Protein AF-A0A4Y3WDU4-F1 (afdb_monomer_lite)

Foldseek 3Di:
DDDDDDDDDDDDDDDDDDDPDDPDPPAAEDEAEDDDDCADPPPRDNQKDFPDKDWDWDWDDDPPGIYIYTYIYTDIDHPPDPPD

Organism: Nitrobacter winogradskyi (NCBI:txid913)

InterPro domains:
  IPR024474 Transposase IS66, zinc-finger binding domain of [PF13005] (37-77)

Structure (mmCIF, N/CA/C/O backbone):
data_AF-A0A4Y3WDU4-F1
#
_entry.id   AF-A0A4Y3WDU4-F1
#
loop_
_atom_site.group_PDB
_atom_site.id
_atom_site.type_symbol
_atom_site.label_atom_id
_atom_site.label_alt_id
_atom_site.label_comp_id
_atom_site.label_asym_id
_atom_site.label_entity_id
_atom_site.label_seq_id
_atom_site.pdbx_PDB_ins_code
_atom_site.Cartn_x
_atom_site.Cartn_y
_atom_site.Cartn_z
_atom_site.occupancy
_atom_site.B_iso_or_equiv
_atom_site.auth_seq_id
_atom_site.auth_comp_id
_atom_site.auth_asym_id
_atom_site.auth_atom_id
_atom_site.pdbx_PDB_model_num
ATOM 1 N N . MET A 1 1 ? 28.448 -42.197 37.702 1.00 54.97 1 MET A N 1
ATOM 2 C CA . MET A 1 1 ? 28.005 -41.012 36.929 1.00 54.97 1 MET A CA 1
ATOM 3 C C . MET A 1 1 ? 26.564 -40.691 37.322 1.00 54.97 1 MET A C 1
ATOM 5 O O . MET A 1 1 ? 25.740 -41.592 37.268 1.00 54.97 1 MET A O 1
ATOM 9 N N . ARG A 1 2 ? 26.261 -39.476 37.808 1.00 63.88 2 ARG A N 1
ATOM 10 C CA . ARG A 1 2 ? 24.897 -39.063 38.209 1.00 63.88 2 ARG A CA 1
ATOM 11 C C . ARG A 1 2 ? 24.208 -38.397 37.014 1.00 63.88 2 ARG A C 1
ATOM 13 O O . ARG A 1 2 ? 24.740 -37.432 36.480 1.00 63.88 2 ARG A O 1
ATOM 20 N N . VAL A 1 3 ? 23.049 -38.912 36.607 1.00 65.44 3 VAL A N 1
ATOM 21 C CA . VAL A 1 3 ? 22.226 -38.327 35.536 1.00 65.44 3 VAL A CA 1
ATOM 22 C C . VAL A 1 3 ? 21.438 -37.149 36.112 1.00 65.44 3 VAL A C 1
ATOM 24 O O . VAL A 1 3 ? 20.786 -37.286 37.149 1.00 65.44 3 VAL A O 1
ATOM 27 N N . ALA A 1 4 ? 21.533 -35.979 35.479 1.00 75.81 4 ALA A N 1
ATOM 28 C CA . ALA A 1 4 ? 20.795 -34.789 35.892 1.00 75.81 4 ALA A CA 1
ATOM 29 C C . ALA A 1 4 ? 19.287 -34.981 35.653 1.00 75.81 4 ALA A C 1
ATOM 31 O O . ALA A 1 4 ? 18.878 -35.487 34.609 1.00 75.81 4 ALA A O 1
ATOM 32 N N . LYS A 1 5 ? 18.453 -34.572 36.617 1.00 76.88 5 LYS A N 1
ATOM 33 C CA . LYS A 1 5 ? 16.992 -34.591 36.464 1.00 76.88 5 LYS A CA 1
ATOM 34 C C . LYS A 1 5 ? 16.571 -33.510 35.471 1.00 76.88 5 LYS A C 1
ATOM 36 O O . LYS A 1 5 ? 16.791 -32.328 35.714 1.00 76.88 5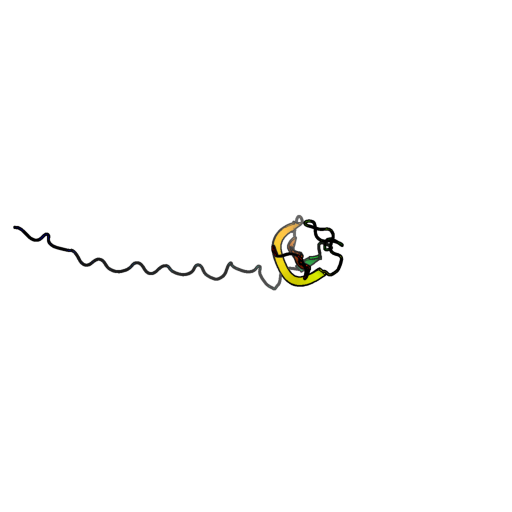 LYS A O 1
ATOM 41 N N . THR A 1 6 ? 15.951 -33.921 34.373 1.00 80.50 6 THR A N 1
ATOM 42 C CA . THR A 1 6 ? 15.332 -33.021 33.398 1.00 80.50 6 THR A CA 1
ATOM 43 C C . THR A 1 6 ? 13.917 -32.667 33.8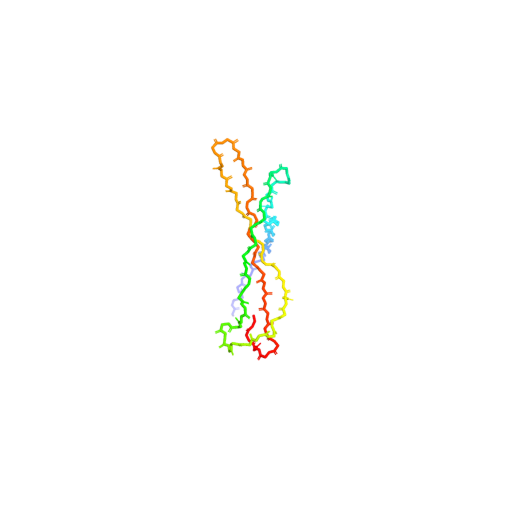37 1.00 80.50 6 THR A C 1
ATOM 45 O O . THR A 1 6 ? 13.111 -33.557 34.107 1.00 80.50 6 THR A O 1
ATOM 48 N N . THR A 1 7 ? 13.604 -31.375 33.875 1.00 80.88 7 THR A N 1
ATOM 49 C CA . THR A 1 7 ? 12.248 -30.881 34.133 1.00 80.88 7 THR A CA 1
ATOM 50 C C . THR A 1 7 ? 11.552 -30.633 32.801 1.00 80.88 7 THR A C 1
ATOM 52 O O . THR A 1 7 ? 12.023 -29.840 31.988 1.00 80.88 7 THR A O 1
ATOM 55 N N . THR A 1 8 ? 10.429 -31.305 32.563 1.00 81.62 8 THR A N 1
ATOM 56 C CA . THR A 1 8 ? 9.555 -31.047 31.413 1.00 81.62 8 THR A CA 1
ATOM 57 C C . THR A 1 8 ? 8.865 -29.697 31.579 1.00 81.62 8 THR A C 1
ATOM 59 O O . THR A 1 8 ? 8.037 -29.527 32.472 1.00 81.62 8 THR A O 1
ATOM 62 N N . VAL A 1 9 ? 9.206 -28.738 30.718 1.00 84.69 9 VAL A N 1
ATOM 63 C CA . VAL A 1 9 ? 8.576 -27.411 30.665 1.00 84.69 9 VAL A CA 1
ATOM 64 C C . VAL A 1 9 ? 7.560 -27.390 29.525 1.00 84.69 9 VAL A C 1
ATOM 66 O O . VAL A 1 9 ? 7.824 -27.921 28.447 1.00 84.69 9 VAL A O 1
ATOM 69 N N . GLN A 1 10 ? 6.392 -26.789 29.755 1.00 85.44 10 GLN A N 1
ATOM 70 C CA . GLN A 1 10 ? 5.379 -26.650 28.710 1.00 85.44 10 GLN A CA 1
ATOM 71 C C . GLN A 1 10 ? 5.816 -25.666 27.618 1.00 85.44 10 GLN A C 1
ATOM 73 O O . GLN A 1 10 ? 6.429 -24.634 27.894 1.00 85.44 10 GLN A O 1
ATOM 78 N N . GLY A 1 11 ? 5.478 -25.987 26.366 1.00 84.25 11 GLY A N 1
ATOM 79 C CA . GLY A 1 11 ? 5.774 -25.141 25.213 1.00 84.25 11 GLY A CA 1
ATOM 80 C C . GLY A 1 11 ? 4.975 -23.838 25.240 1.00 84.25 11 GLY A C 1
ATOM 81 O O . GLY A 1 11 ? 3.756 -23.842 25.402 1.00 84.25 11 GLY A O 1
ATOM 82 N N . PHE A 1 12 ? 5.657 -22.710 25.048 1.00 85.75 12 PHE A N 1
ATOM 83 C CA . PHE A 1 12 ? 5.008 -21.407 24.940 1.00 85.75 12 PHE A CA 1
ATOM 84 C C . PHE A 1 12 ? 4.327 -21.250 23.573 1.00 85.75 12 PHE A C 1
ATOM 86 O O . PHE A 1 12 ? 4.993 -21.179 22.538 1.00 85.75 12 PHE A O 1
ATOM 93 N N . VAL A 1 13 ? 2.996 -21.150 23.562 1.00 83.94 13 VAL A N 1
ATOM 94 C CA . VAL A 1 13 ? 2.230 -20.869 22.342 1.00 83.94 13 VAL A CA 1
ATOM 95 C C . VAL A 1 13 ? 2.227 -19.364 22.084 1.00 83.94 13 VAL A C 1
ATOM 97 O O . VAL A 1 13 ? 1.565 -18.594 22.782 1.00 83.94 13 VAL A O 1
ATOM 100 N N . ARG A 1 14 ? 2.944 -18.931 21.042 1.00 80.81 14 ARG A N 1
ATOM 101 C CA . ARG A 1 14 ? 2.865 -17.549 20.554 1.00 80.81 14 ARG A CA 1
ATOM 102 C C . ARG A 1 14 ? 1.490 -17.320 19.931 1.00 80.81 14 ARG A C 1
ATOM 104 O O . ARG A 1 14 ? 1.201 -17.846 18.857 1.00 80.81 14 ARG A O 1
ATOM 111 N N . LYS A 1 15 ? 0.652 -16.499 20.568 1.00 77.38 15 LYS A N 1
ATOM 112 C CA . LYS A 1 15 ? -0.538 -15.951 19.909 1.00 77.38 15 LYS A CA 1
ATOM 113 C C . LYS A 1 15 ? -0.053 -15.109 18.733 1.00 77.38 15 LYS A C 1
ATOM 115 O O . LYS A 1 15 ? 0.674 -14.137 18.937 1.00 77.38 15 LYS A O 1
ATOM 120 N N . ARG A 1 16 ? -0.421 -15.486 17.503 1.00 71.12 16 ARG A N 1
ATOM 121 C CA . ARG A 1 16 ? -0.290 -14.569 16.366 1.00 71.12 16 ARG A CA 1
ATOM 122 C C . ARG A 1 16 ? -1.031 -13.301 16.764 1.00 71.12 16 ARG A C 1
ATOM 124 O O . ARG A 1 16 ? -2.204 -13.379 17.129 1.00 71.12 16 ARG A O 1
ATOM 131 N N . ALA A 1 17 ? -0.331 -12.167 16.747 1.00 68.00 17 ALA A N 1
ATOM 132 C CA . ALA A 1 17 ? -0.993 -10.881 16.864 1.00 68.00 17 ALA A CA 1
ATOM 133 C C . ALA A 1 17 ? -2.141 -10.882 15.852 1.00 68.00 17 ALA A C 1
ATOM 135 O O . ALA A 1 17 ? -1.946 -11.328 14.713 1.00 68.00 17 ALA A O 1
ATOM 136 N N . ALA A 1 18 ? -3.332 -10.471 16.296 1.00 64.88 18 ALA A N 1
ATOM 137 C CA . ALA A 1 18 ? -4.459 -10.277 15.399 1.00 64.88 18 ALA A CA 1
ATOM 13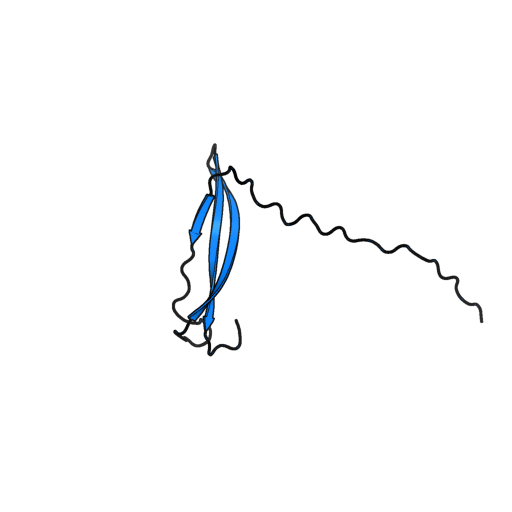8 C C . ALA A 1 18 ? -3.945 -9.524 14.169 1.00 64.88 18 ALA A C 1
ATOM 140 O O . ALA A 1 18 ? -3.127 -8.609 14.325 1.00 64.88 18 ALA A O 1
ATOM 141 N N . ALA A 1 19 ? -4.338 -9.982 12.973 1.00 66.00 19 ALA A N 1
ATOM 142 C CA . ALA A 1 19 ? -3.967 -9.336 11.721 1.00 66.00 19 ALA A CA 1
ATOM 143 C C . ALA A 1 19 ? -4.051 -7.824 11.935 1.00 66.00 19 ALA A C 1
ATOM 145 O O . ALA A 1 19 ? -5.070 -7.366 12.456 1.00 66.00 19 ALA A O 1
ATOM 146 N N . ARG A 1 20 ? -2.933 -7.120 11.682 1.00 65.00 20 ARG A N 1
ATOM 147 C CA . ARG A 1 20 ? -2.763 -5.682 11.943 1.00 65.00 20 ARG A CA 1
ATOM 148 C C . ARG A 1 20 ? -4.101 -4.996 11.703 1.00 65.00 20 ARG A C 1
ATOM 150 O O . ARG A 1 20 ? -4.600 -5.091 10.585 1.00 65.00 20 ARG A O 1
ATOM 157 N N . GLN A 1 21 ? -4.701 -4.451 12.766 1.00 62.50 21 GLN A N 1
ATOM 158 C CA . GLN A 1 21 ? -6.051 -3.897 12.707 1.00 62.50 21 GLN A CA 1
ATOM 159 C C . GLN A 1 21 ? -6.096 -2.904 11.552 1.00 62.50 21 GLN A C 1
ATOM 161 O O . GLN A 1 21 ? -5.425 -1.875 11.579 1.00 62.50 21 GLN A O 1
ATOM 166 N N . THR A 1 22 ? -6.818 -3.277 10.503 1.00 70.06 22 THR A N 1
ATOM 167 C CA . THR A 1 22 ? -7.075 -2.415 9.362 1.00 70.06 22 THR A CA 1
ATOM 168 C C . THR A 1 22 ? -7.964 -1.272 9.826 1.00 70.06 22 THR A C 1
ATOM 170 O O . THR A 1 22 ? -8.784 -1.440 10.734 1.00 70.06 22 THR A O 1
ATOM 173 N N . PHE A 1 23 ? -7.784 -0.089 9.241 1.00 76.06 23 PHE A N 1
ATOM 174 C CA . PHE A 1 23 ? -8.565 1.070 9.656 1.00 76.06 23 PHE A CA 1
ATOM 175 C C . PHE A 1 23 ? -10.071 0.828 9.467 1.00 76.06 23 PHE A C 1
ATOM 177 O O . PHE A 1 23 ? -10.469 0.085 8.556 1.00 76.06 23 PHE A O 1
ATOM 184 N N . PRO A 1 24 ? -10.924 1.442 10.308 1.00 81.50 24 PRO A N 1
ATOM 185 C CA . PRO A 1 24 ? -12.362 1.237 10.227 1.00 81.50 24 PRO A CA 1
ATOM 186 C C . PRO A 1 24 ? -12.907 1.571 8.829 1.00 81.50 24 PRO A C 1
ATOM 188 O O . PRO A 1 24 ? -12.523 2.563 8.216 1.00 81.50 24 PRO A O 1
ATOM 191 N N . VAL A 1 25 ? -13.824 0.742 8.321 1.00 77.88 25 VAL A N 1
ATOM 192 C CA . VAL A 1 25 ? -14.341 0.830 6.936 1.00 77.88 25 VAL A CA 1
ATOM 193 C C . VAL A 1 25 ? -15.176 2.090 6.680 1.00 77.88 25 VAL A C 1
ATOM 195 O O . VAL A 1 25 ? -15.306 2.516 5.541 1.00 77.88 25 VAL A O 1
ATOM 198 N N . HIS A 1 26 ? -15.726 2.697 7.730 1.00 81.62 26 HIS A N 1
ATOM 199 C CA . HIS A 1 26 ? -16.598 3.867 7.632 1.00 81.62 26 HIS A CA 1
ATOM 200 C C . HIS A 1 26 ? -15.845 5.200 7.521 1.00 81.62 26 HIS A C 1
ATOM 202 O O . HIS A 1 26 ? -16.486 6.228 7.306 1.00 81.62 26 HIS A O 1
ATOM 208 N N . LEU A 1 27 ? -14.519 5.212 7.707 1.00 83.50 27 LEU A N 1
ATOM 209 C CA . LEU A 1 27 ? -13.741 6.428 7.491 1.00 83.50 27 LEU A CA 1
ATOM 210 C C . LEU A 1 27 ? -13.628 6.707 5.987 1.00 83.50 27 LEU A C 1
ATOM 212 O O . LEU A 1 27 ? -13.456 5.759 5.212 1.00 83.50 27 LEU A O 1
ATOM 216 N N . PRO A 1 28 ? -13.682 7.986 5.571 1.00 84.25 28 PRO A N 1
ATOM 217 C CA . PRO A 1 28 ? -13.336 8.354 4.208 1.00 84.25 28 PRO A CA 1
ATOM 218 C C . PRO A 1 28 ? -11.914 7.870 3.896 1.00 84.25 28 PRO A C 1
ATOM 220 O O . PRO A 1 28 ? -11.030 7.893 4.758 1.00 84.25 28 PRO A O 1
ATOM 223 N N . ARG A 1 29 ? -11.734 7.365 2.672 1.00 87.38 29 ARG A N 1
ATOM 224 C CA . ARG A 1 29 ? -10.462 6.844 2.173 1.00 87.38 29 ARG A CA 1
ATOM 225 C C . ARG A 1 29 ? -10.035 7.641 0.963 1.00 87.38 29 ARG A C 1
ATOM 227 O O . ARG A 1 29 ? -10.746 7.677 -0.040 1.00 87.38 29 ARG A O 1
ATOM 234 N N . GLU A 1 30 ? -8.860 8.226 1.057 1.00 87.44 30 GLU A N 1
ATOM 235 C CA . GLU A 1 30 ? -8.214 8.913 -0.045 1.00 87.44 30 GLU A CA 1
ATOM 236 C C . GLU A 1 30 ? -7.090 8.031 -0.583 1.00 87.44 30 GLU A C 1
ATOM 238 O O . GLU A 1 30 ? -6.171 7.663 0.149 1.00 87.44 30 GLU A O 1
ATOM 243 N N . ARG A 1 31 ? -7.178 7.646 -1.861 1.00 85.69 31 ARG A N 1
ATOM 244 C CA . ARG A 1 31 ? -6.189 6.772 -2.501 1.00 85.69 31 ARG A CA 1
ATOM 245 C C . ARG A 1 31 ? -5.168 7.617 -3.250 1.00 85.69 31 ARG A C 1
ATOM 247 O O . ARG A 1 31 ? -5.463 8.133 -4.325 1.00 85.69 31 ARG A O 1
ATOM 254 N N . VAL A 1 32 ? -3.961 7.709 -2.703 1.00 88.81 32 VAL A N 1
ATOM 255 C CA . VAL A 1 32 ? -2.836 8.420 -3.317 1.00 88.81 32 VAL A CA 1
ATOM 256 C C . VAL A 1 32 ? -1.957 7.400 -4.029 1.00 88.81 32 VAL A C 1
ATOM 258 O O . VAL A 1 32 ? -1.271 6.602 -3.390 1.00 88.81 32 VAL A O 1
ATOM 261 N N . VAL A 1 33 ? -1.992 7.395 -5.361 1.00 87.81 33 VAL A N 1
ATOM 262 C CA . VAL A 1 33 ? -1.143 6.515 -6.174 1.00 87.81 33 VAL A CA 1
ATOM 263 C C . VAL A 1 33 ? 0.167 7.235 -6.462 1.00 87.81 33 VAL A C 1
ATOM 265 O O . VAL A 1 33 ? 0.166 8.314 -7.048 1.00 87.81 33 VAL A O 1
ATOM 268 N N . ILE A 1 34 ? 1.282 6.639 -6.046 1.00 85.38 34 ILE A N 1
ATOM 269 C CA . ILE A 1 34 ? 2.612 7.124 -6.413 1.00 85.38 34 ILE A CA 1
ATOM 270 C C . ILE A 1 34 ? 2.943 6.552 -7.786 1.00 85.38 34 ILE A C 1
ATOM 272 O O . ILE A 1 34 ? 2.947 5.331 -7.960 1.00 85.38 34 ILE A O 1
ATOM 276 N N . GLU A 1 35 ? 3.201 7.440 -8.747 1.00 81.69 35 GLU A N 1
ATOM 277 C CA . GLU A 1 35 ? 3.553 7.045 -10.107 1.00 81.69 35 GLU A CA 1
ATOM 278 C C . GLU A 1 35 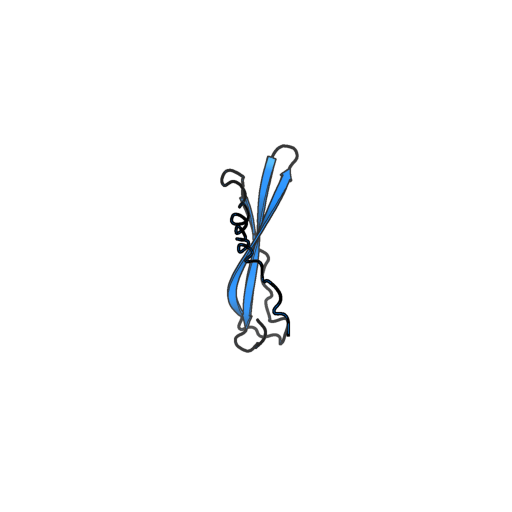? 4.801 6.157 -10.112 1.00 81.69 35 GLU A C 1
ATOM 280 O O . GLU A 1 35 ? 5.766 6.418 -9.381 1.00 81.69 35 GLU A O 1
ATOM 285 N N . PRO A 1 36 ? 4.800 5.092 -10.923 1.00 78.31 36 PRO A N 1
ATOM 286 C CA . PRO A 1 36 ? 5.950 4.224 -10.997 1.00 78.31 36 PRO A CA 1
ATOM 287 C C . PRO A 1 36 ? 7.113 4.841 -11.765 1.00 78.31 36 PRO A C 1
ATOM 289 O O . PRO A 1 36 ? 6.917 5.697 -12.631 1.00 78.31 36 PRO A O 1
ATOM 292 N N . PRO A 1 37 ? 8.341 4.365 -11.502 1.00 77.62 37 PRO A N 1
ATOM 293 C CA . PRO A 1 37 ? 9.480 4.738 -12.319 1.00 77.62 37 PRO A CA 1
ATOM 294 C C . PRO A 1 37 ? 9.269 4.245 -13.756 1.00 77.62 37 PRO A C 1
ATOM 296 O O . PRO A 1 37 ? 8.831 3.120 -13.980 1.00 77.62 37 PRO A O 1
ATOM 299 N N . THR A 1 38 ? 9.611 5.079 -14.736 1.00 76.12 38 THR A N 1
ATOM 300 C CA . THR A 1 38 ? 9.507 4.751 -16.169 1.00 76.12 38 THR A CA 1
ATOM 301 C C . THR A 1 38 ? 10.583 3.779 -16.656 1.00 76.12 38 THR A C 1
ATOM 303 O O . THR A 1 38 ? 10.428 3.201 -17.731 1.00 76.12 38 THR A O 1
ATOM 306 N N . ALA A 1 39 ? 11.649 3.569 -15.877 1.00 74.19 39 ALA A N 1
ATOM 307 C CA . ALA A 1 39 ? 12.737 2.645 -16.188 1.00 74.19 39 ALA A CA 1
ATOM 308 C C . ALA A 1 39 ? 13.322 2.000 -14.919 1.00 74.19 39 ALA A C 1
ATOM 310 O O . ALA A 1 39 ? 13.268 2.598 -13.839 1.00 74.19 39 ALA A O 1
ATOM 311 N N . CYS A 1 40 ? 13.932 0.810 -15.039 1.00 72.81 40 CYS A N 1
ATOM 312 C CA . CYS A 1 40 ? 14.656 0.209 -13.910 1.00 72.81 40 CYS A CA 1
ATOM 313 C C . CYS A 1 40 ? 15.764 1.137 -13.410 1.00 72.81 40 CYS A C 1
ATOM 315 O O . CYS A 1 40 ? 16.662 1.490 -14.179 1.00 72.81 40 CYS A O 1
ATOM 317 N N . ALA A 1 41 ? 15.814 1.381 -12.100 1.00 70.44 41 ALA A N 1
ATOM 318 C CA . ALA A 1 41 ? 16.961 2.033 -11.462 1.00 70.44 41 ALA A CA 1
ATOM 319 C C . ALA A 1 41 ? 18.265 1.216 -11.584 1.00 70.44 41 ALA A C 1
ATOM 321 O O . ALA A 1 41 ? 19.352 1.754 -11.408 1.00 70.44 41 ALA A O 1
ATOM 322 N N . CYS A 1 42 ? 18.158 -0.083 -11.882 1.00 66.81 42 CYS A N 1
ATOM 323 C CA . CYS A 1 42 ? 19.287 -0.979 -12.071 1.00 66.81 42 CYS A CA 1
ATOM 324 C C . CYS A 1 42 ? 20.004 -0.737 -13.409 1.00 66.81 42 CYS A C 1
ATOM 326 O O . CYS A 1 42 ? 21.166 -0.343 -13.429 1.00 66.81 42 CYS A O 1
ATOM 328 N N . TRP A 1 43 ? 19.312 -0.986 -14.524 1.00 67.12 43 TRP A N 1
ATOM 329 C CA . TRP A 1 43 ? 19.899 -1.108 -15.865 1.00 67.12 43 TRP A CA 1
ATOM 330 C C . TRP A 1 43 ? 19.137 -0.315 -16.935 1.00 67.12 43 TRP A C 1
ATOM 332 O O . TRP A 1 43 ? 19.395 -0.494 -18.121 1.00 67.12 43 TRP A O 1
ATOM 342 N N . GLY A 1 44 ? 18.180 0.535 -16.546 1.00 67.12 44 GLY A N 1
ATOM 343 C CA . GLY A 1 44 ? 17.422 1.355 -17.497 1.00 67.12 44 GLY A CA 1
ATOM 344 C C . GLY A 1 44 ? 16.544 0.548 -18.459 1.00 67.12 44 GLY A C 1
ATOM 345 O O . GLY A 1 44 ? 16.275 0.992 -19.571 1.00 67.12 44 GLY A O 1
ATOM 346 N N . GLY A 1 45 ? 16.129 -0.659 -18.062 1.00 69.31 45 GLY A N 1
ATOM 347 C CA . GLY A 1 45 ? 15.156 -1.440 -18.818 1.00 69.31 45 GLY A CA 1
ATOM 348 C C . GLY A 1 45 ? 13.810 -0.716 -18.883 1.00 69.31 45 GLY A C 1
ATOM 349 O O . GLY A 1 45 ? 13.361 -0.157 -17.887 1.00 69.31 45 GLY A O 1
ATOM 350 N N . ASN A 1 46 ? 13.181 -0.741 -20.061 1.00 69.56 46 ASN A N 1
ATOM 351 C CA . ASN A 1 46 ? 11.858 -0.149 -20.304 1.00 69.56 46 ASN A CA 1
ATOM 352 C C . ASN A 1 46 ? 10.742 -1.213 -20.357 1.00 69.56 46 ASN A C 1
ATOM 354 O O . ASN A 1 46 ? 9.622 -0.921 -20.770 1.00 69.56 46 ASN A O 1
ATOM 358 N N . ARG A 1 47 ? 11.039 -2.478 -20.025 1.00 74.75 47 ARG A N 1
ATOM 359 C CA . ARG A 1 47 ? 10.089 -3.603 -20.111 1.00 74.75 47 ARG A CA 1
ATOM 360 C C . ARG A 1 47 ? 9.616 -3.988 -18.712 1.00 74.75 47 ARG A C 1
ATOM 362 O O . ARG A 1 47 ? 9.728 -5.148 -18.301 1.00 74.75 47 ARG A O 1
ATOM 369 N N . LEU A 1 48 ? 9.054 -2.999 -18.028 1.00 76.94 48 LEU A N 1
ATOM 370 C CA . LEU A 1 48 ? 8.514 -3.119 -16.684 1.00 76.94 48 LEU A CA 1
ATOM 371 C C . LEU A 1 48 ? 7.203 -3.916 -16.710 1.00 76.94 48 LEU A C 1
ATOM 373 O O . LEU A 1 48 ? 6.278 -3.612 -17.463 1.00 76.94 48 LEU A O 1
ATOM 377 N N . ARG A 1 49 ? 7.111 -4.946 -15.870 1.00 77.94 49 ARG A N 1
ATOM 378 C CA . ARG A 1 49 ? 5.884 -5.698 -15.595 1.00 77.94 49 ARG A CA 1
ATOM 379 C C . ARG A 1 49 ? 5.407 -5.395 -14.183 1.00 77.94 49 ARG A C 1
ATOM 381 O O . ARG A 1 49 ? 6.204 -5.373 -13.250 1.00 77.94 49 ARG A O 1
ATOM 388 N N . LYS A 1 50 ? 4.099 -5.199 -14.018 1.00 80.88 50 LYS A N 1
ATOM 389 C CA . LYS A 1 50 ? 3.477 -4.991 -12.706 1.00 80.88 50 LYS A CA 1
ATOM 390 C C . LYS A 1 50 ? 3.484 -6.305 -11.917 1.00 80.88 50 LYS A C 1
ATOM 392 O O . LYS A 1 50 ? 2.920 -7.296 -12.376 1.00 80.88 50 LYS A O 1
ATOM 397 N N . LEU A 1 51 ? 4.124 -6.311 -10.747 1.00 82.44 51 LEU A N 1
ATOM 398 C CA . LEU A 1 51 ? 4.184 -7.462 -9.834 1.00 82.44 51 LEU A CA 1
ATOM 399 C C . LEU A 1 51 ? 3.093 -7.418 -8.765 1.00 82.44 51 LEU A C 1
ATOM 401 O O . LEU A 1 51 ? 2.584 -8.456 -8.350 1.00 82.44 51 LEU A O 1
ATOM 405 N N . GLY A 1 52 ? 2.752 -6.222 -8.293 1.00 82.81 52 GLY A N 1
ATOM 406 C CA . GLY A 1 52 ? 1.783 -6.043 -7.222 1.00 82.81 52 GLY A CA 1
ATOM 407 C C . GLY A 1 52 ? 1.724 -4.607 -6.732 1.00 82.81 52 GLY A C 1
ATOM 408 O O . GLY A 1 52 ? 2.396 -3.725 -7.261 1.00 82.81 52 GLY A O 1
ATOM 409 N N . GLU A 1 53 ? 0.915 -4.384 -5.707 1.00 83.19 53 GLU A N 1
ATOM 410 C CA . GLU A 1 53 ? 0.728 -3.078 -5.083 1.00 83.19 53 GLU A CA 1
ATOM 411 C C . GLU A 1 53 ? 1.117 -3.179 -3.609 1.00 83.19 53 GLU A C 1
ATOM 413 O O . GLU A 1 53 ? 0.688 -4.096 -2.909 1.00 83.19 53 GLU A O 1
ATOM 418 N N . ASP A 1 54 ? 1.953 -2.254 -3.147 1.00 84.69 54 ASP A N 1
ATOM 419 C CA . ASP A 1 54 ? 2.178 -2.030 -1.726 1.00 84.69 54 ASP A CA 1
ATOM 420 C C . ASP A 1 54 ? 1.215 -0.946 -1.257 1.00 84.69 54 ASP A C 1
ATOM 422 O O . ASP A 1 54 ? 1.243 0.174 -1.771 1.00 84.69 54 ASP A O 1
ATOM 426 N N . VAL A 1 55 ? 0.346 -1.282 -0.307 1.00 85.00 55 VAL A N 1
ATOM 427 C CA . VAL A 1 55 ? -0.651 -0.351 0.223 1.00 85.00 55 VAL A CA 1
ATOM 428 C C . VAL A 1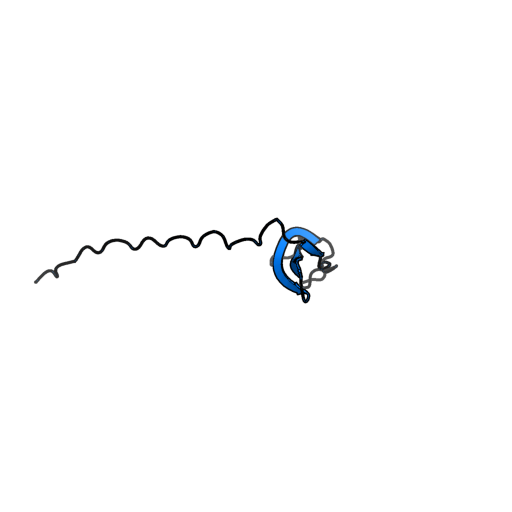 55 ? -0.286 -0.027 1.660 1.00 85.00 55 VAL A C 1
ATOM 430 O O . VAL A 1 55 ? -0.376 -0.875 2.548 1.00 85.00 55 VAL A O 1
ATOM 433 N N . THR A 1 56 ? 0.107 1.219 1.897 1.00 86.50 56 THR A N 1
ATOM 434 C CA . THR A 1 56 ? 0.329 1.749 3.242 1.00 86.50 56 THR A CA 1
ATOM 435 C C . THR A 1 56 ? -0.822 2.672 3.601 1.00 86.50 56 THR A C 1
ATOM 437 O O . THR A 1 56 ? -1.062 3.656 2.906 1.00 86.50 56 THR A O 1
ATOM 440 N N . GLN A 1 57 ? -1.542 2.343 4.670 1.00 85.62 57 GLN A N 1
ATOM 441 C CA . GLN A 1 57 ? -2.641 3.159 5.171 1.00 85.62 57 GLN A CA 1
ATOM 442 C C . GLN A 1 57 ? -2.138 4.039 6.325 1.00 85.62 57 GLN A C 1
ATOM 444 O O . GLN A 1 57 ? -1.528 3.524 7.266 1.00 85.62 57 GLN A O 1
ATOM 449 N N . THR A 1 58 ? -2.418 5.338 6.266 1.00 86.38 58 THR A N 1
ATOM 450 C CA . THR A 1 58 ? -2.085 6.316 7.312 1.00 86.38 58 THR A CA 1
ATOM 451 C C . THR A 1 58 ? -3.349 7.054 7.732 1.00 86.38 58 THR A C 1
ATOM 453 O O . THR A 1 58 ? -4.146 7.454 6.891 1.00 86.38 58 THR A O 1
ATOM 456 N N . LEU A 1 59 ? -3.552 7.222 9.036 1.00 86.81 59 LEU A N 1
ATOM 457 C CA . LEU A 1 59 ? -4.687 7.954 9.591 1.00 86.81 59 LEU A CA 1
ATOM 458 C C . LEU A 1 59 ? -4.288 9.414 9.807 1.00 86.81 59 LEU A C 1
ATOM 460 O O . LEU A 1 59 ? -3.415 9.692 10.630 1.00 86.81 59 LEU A O 1
ATOM 464 N N . GLU A 1 60 ? -4.937 10.333 9.102 1.00 84.50 60 GLU A N 1
ATOM 465 C CA . GLU A 1 60 ? -4.732 11.769 9.263 1.00 84.50 60 GLU A CA 1
ATOM 466 C C . GLU A 1 60 ? -5.917 12.432 9.963 1.00 84.50 60 GLU A C 1
ATOM 468 O O . GLU A 1 60 ? -7.085 12.104 9.731 1.00 84.50 60 GLU A O 1
ATOM 473 N N . VAL A 1 61 ? -5.595 13.388 10.837 1.00 85.19 61 VAL A N 1
ATOM 474 C CA . VAL A 1 61 ? -6.574 14.212 11.545 1.00 85.19 61 VAL A CA 1
ATOM 475 C C . VAL A 1 61 ? -6.619 15.579 10.877 1.00 85.19 61 VAL A C 1
ATOM 477 O O . VAL A 1 61 ? -5.762 16.431 11.101 1.00 85.19 61 VAL A O 1
ATOM 480 N N . ILE A 1 62 ? -7.657 15.801 10.082 1.00 81.31 62 ILE A N 1
ATOM 481 C CA . ILE A 1 62 ? -8.104 17.138 9.682 1.00 81.31 62 ILE A CA 1
ATOM 482 C C . ILE A 1 62 ? -8.887 17.664 10.896 1.00 81.31 62 ILE A C 1
ATOM 484 O O . ILE A 1 62 ? -9.571 16.862 11.520 1.00 81.31 62 ILE A O 1
ATOM 488 N N . PRO A 1 63 ? -8.824 18.946 11.300 1.00 83.94 63 PRO A N 1
ATOM 489 C CA . PRO A 1 63 ? -9.215 19.449 12.633 1.00 83.94 63 PRO A CA 1
ATOM 490 C C . PRO A 1 63 ? -10.536 18.955 13.272 1.00 83.94 63 PRO A C 1
ATOM 492 O O . PRO A 1 63 ? -10.715 19.117 14.477 1.00 83.94 63 PRO A O 1
ATOM 495 N N . ARG A 1 64 ? -11.467 18.355 12.512 1.00 82.75 64 ARG A N 1
ATOM 496 C CA . ARG A 1 64 ? -12.671 17.657 13.007 1.00 82.75 64 ARG A CA 1
ATOM 497 C C . ARG A 1 64 ? -12.995 16.315 12.326 1.00 82.75 64 ARG A C 1
ATOM 499 O O . ARG A 1 64 ? -14.048 15.747 12.600 1.00 82.75 64 ARG A O 1
ATOM 506 N N . GLN A 1 65 ? -12.158 15.825 11.418 1.00 81.62 65 GLN A N 1
ATOM 507 C CA . GLN A 1 65 ? -12.437 14.656 10.585 1.00 81.62 65 GLN A CA 1
ATOM 508 C C . GLN A 1 65 ? -11.233 13.719 10.543 1.00 81.62 65 GLN A C 1
ATOM 510 O O . GLN A 1 65 ? -10.089 14.152 10.425 1.00 81.62 65 GLN A O 1
ATOM 515 N N . TRP A 1 66 ? -11.520 12.424 10.617 1.00 85.94 66 TRP A N 1
ATOM 516 C CA . TRP A 1 66 ? -10.532 11.375 10.424 1.00 85.94 66 TRP A CA 1
ATOM 517 C C . TRP A 1 66 ? -10.567 10.948 8.964 1.00 85.94 66 TRP A C 1
ATOM 519 O O . TRP A 1 66 ? -11.629 10.567 8.470 1.00 85.94 66 TRP A O 1
ATOM 529 N N . ASN A 1 67 ? -9.423 11.009 8.294 1.00 86.75 67 ASN A N 1
ATOM 530 C CA . ASN A 1 67 ? -9.252 10.509 6.936 1.00 86.75 67 ASN A CA 1
ATOM 531 C C . ASN A 1 67 ? -8.218 9.384 6.942 1.00 86.75 67 ASN A C 1
ATOM 533 O O . ASN A 1 67 ? -7.241 9.432 7.691 1.00 86.75 67 ASN A O 1
ATOM 537 N N . VAL A 1 68 ? -8.436 8.361 6.124 1.00 89.81 68 VAL A N 1
ATOM 538 C CA . VAL A 1 68 ? -7.443 7.312 5.891 1.00 89.81 68 VAL A CA 1
ATOM 539 C C . VAL A 1 68 ? -6.818 7.570 4.531 1.00 89.81 68 VAL A C 1
ATOM 541 O O . VAL A 1 68 ? -7.481 7.447 3.505 1.00 89.81 68 VAL A O 1
ATOM 544 N N . ILE A 1 69 ? -5.532 7.891 4.520 1.00 89.31 69 ILE A N 1
ATOM 545 C CA . ILE A 1 69 ? -4.753 8.019 3.295 1.00 89.31 69 ILE A CA 1
ATOM 546 C C . ILE A 1 69 ? -4.159 6.656 2.965 1.00 89.31 69 ILE A C 1
ATOM 548 O O . ILE A 1 69 ? -3.278 6.150 3.662 1.00 89.31 69 ILE A O 1
ATOM 552 N N . GLU A 1 70 ? -4.655 6.049 1.894 1.00 88.19 70 GLU A N 1
ATOM 553 C CA . GLU A 1 70 ? -4.110 4.826 1.322 1.00 88.19 70 GLU A CA 1
ATOM 554 C C . GLU A 1 70 ? -3.070 5.214 0.270 1.00 88.19 70 GLU A C 1
ATOM 556 O O . GLU A 1 70 ? -3.398 5.541 -0.871 1.00 88.19 70 GLU A O 1
ATOM 561 N N . THR A 1 71 ? -1.796 5.196 0.655 1.00 89.69 71 THR A N 1
ATOM 562 C CA . THR A 1 71 ? -0.702 5.399 -0.296 1.00 89.69 71 THR A CA 1
ATOM 563 C C . THR A 1 71 ? -0.410 4.083 -1.004 1.00 89.69 71 THR A C 1
ATOM 565 O O . THR A 1 71 ? -0.033 3.098 -0.364 1.00 89.69 71 THR A O 1
ATOM 568 N N . VAL A 1 72 ? -0.580 4.072 -2.323 1.00 89.94 72 VAL A N 1
ATOM 569 C CA . VAL A 1 72 ? -0.331 2.914 -3.180 1.00 89.94 72 VAL A CA 1
ATOM 570 C C . VAL A 1 72 ? 0.986 3.107 -3.911 1.00 89.94 72 VAL A C 1
ATOM 572 O O . VAL A 1 72 ? 1.144 4.045 -4.691 1.00 89.94 72 VAL A O 1
ATOM 575 N N . ARG A 1 73 ? 1.927 2.196 -3.668 1.00 87.25 73 ARG A N 1
ATOM 576 C CA . ARG A 1 73 ? 3.175 2.081 -4.422 1.00 87.25 73 ARG A CA 1
ATOM 577 C C . ARG A 1 73 ? 3.110 0.834 -5.278 1.00 87.25 73 ARG A C 1
ATOM 579 O O . ARG A 1 73 ? 3.165 -0.289 -4.778 1.00 87.25 73 ARG A O 1
ATOM 586 N N . GLU A 1 74 ? 2.979 1.029 -6.577 1.00 84.88 74 GLU A N 1
ATOM 587 C CA . GLU A 1 74 ? 3.013 -0.077 -7.520 1.00 84.88 74 GLU A CA 1
ATOM 588 C C . GLU A 1 74 ? 4.438 -0.645 -7.624 1.00 84.88 74 GLU A C 1
ATOM 590 O O . GLU A 1 74 ? 5.415 0.089 -7.778 1.00 84.88 74 GLU A O 1
ATOM 595 N N . LYS A 1 75 ? 4.566 -1.970 -7.523 1.00 81.88 75 LYS A N 1
ATOM 596 C CA . LYS A 1 75 ? 5.834 -2.687 -7.674 1.00 81.88 75 LYS A CA 1
ATOM 597 C C . LYS A 1 75 ? 5.979 -3.167 -9.109 1.00 81.88 75 LYS A C 1
ATOM 599 O O . LYS A 1 75 ? 5.106 -3.873 -9.622 1.00 81.88 75 LYS A O 1
ATOM 604 N N . PHE A 1 76 ? 7.113 -2.840 -9.715 1.00 79.12 76 PHE A N 1
ATOM 605 C CA . PHE A 1 76 ? 7.465 -3.253 -11.067 1.00 79.12 76 PHE A CA 1
ATOM 606 C C . PHE A 1 76 ? 8.732 -4.101 -11.067 1.00 79.12 76 PHE A C 1
ATOM 608 O O . PHE A 1 76 ? 9.641 -3.856 -10.277 1.00 79.12 76 PHE A O 1
ATOM 615 N N . SER A 1 77 ? 8.801 -5.069 -11.978 1.00 74.69 77 SER A N 1
ATOM 616 C CA . SER A 1 77 ? 10.035 -5.777 -12.314 1.00 74.69 77 SER A CA 1
ATOM 617 C C . SER A 1 77 ? 10.297 -5.751 -13.810 1.00 74.69 77 SER A C 1
ATOM 619 O O . SER A 1 77 ? 9.392 -5.935 -14.623 1.00 74.69 77 SER A O 1
ATOM 621 N N . ASP A 1 78 ? 11.556 -5.553 -14.188 1.00 76.12 78 ASP A N 1
ATOM 622 C CA . ASP A 1 78 ? 12.002 -5.770 -15.558 1.00 76.12 78 ASP A CA 1
ATOM 623 C C . ASP A 1 78 ? 12.385 -7.230 -15.765 1.00 76.12 78 ASP A C 1
ATOM 625 O O . ASP A 1 78 ? 13.095 -7.825 -14.959 1.00 76.12 78 ASP A O 1
ATOM 629 N N . CYS A 1 79 ? 11.990 -7.790 -16.908 1.00 68.50 79 CYS A N 1
ATOM 630 C CA . CYS A 1 79 ? 12.291 -9.178 -17.278 1.00 68.50 79 CYS A CA 1
ATOM 631 C C . CYS A 1 79 ? 13.798 -9.505 -17.298 1.00 68.50 79 CYS A C 1
ATOM 633 O O . CYS A 1 79 ? 14.171 -10.673 -17.215 1.00 68.50 79 CYS A O 1
ATOM 635 N N . ALA A 1 80 ? 14.655 -8.493 -17.464 1.00 68.44 80 ALA A N 1
ATOM 636 C CA . ALA A 1 80 ? 16.101 -8.661 -17.507 1.00 68.44 80 ALA A CA 1
ATOM 637 C C . ALA A 1 80 ? 16.767 -8.542 -16.127 1.00 68.44 80 ALA A C 1
ATOM 639 O O . ALA A 1 80 ? 17.886 -9.016 -15.986 1.00 68.44 80 ALA A O 1
ATOM 640 N N . CYS A 1 81 ? 16.125 -7.937 -15.120 1.00 65.50 81 CYS A N 1
ATOM 641 C CA . CYS A 1 81 ? 16.770 -7.693 -13.830 1.00 65.50 81 CYS A CA 1
ATOM 642 C C . CYS A 1 81 ? 16.615 -8.905 -12.889 1.00 65.50 81 CYS A C 1
ATOM 644 O O . CYS A 1 81 ? 15.486 -9.287 -12.584 1.00 65.50 81 CYS A O 1
ATOM 646 N N . PRO A 1 82 ? 17.713 -9.494 -12.374 1.00 63.16 82 PRO A N 1
ATOM 647 C CA . PRO A 1 82 ? 17.652 -10.588 -11.403 1.00 63.16 82 PRO A CA 1
ATOM 648 C C . PRO A 1 82 ? 17.323 -10.125 -9.972 1.00 63.16 82 PRO A C 1
ATOM 650 O O . PRO A 1 82 ? 17.092 -10.963 -9.105 1.00 63.16 82 PRO A O 1
ATOM 653 N N . TYR A 1 83 ? 17.299 -8.813 -9.715 1.00 57.16 83 TYR A N 1
ATOM 654 C CA . TYR A 1 8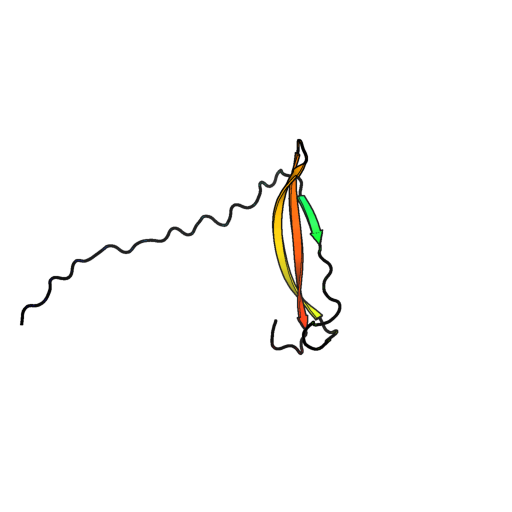3 ? 16.943 -8.219 -8.427 1.00 57.16 83 TYR A CA 1
ATOM 655 C C . TYR A 1 83 ? 15.610 -7.475 -8.577 1.00 57.16 83 TYR A C 1
ATOM 657 O O . TYR A 1 83 ? 15.558 -6.418 -9.208 1.00 57.16 83 TYR A O 1
ATOM 665 N N . ALA A 1 84 ? 14.538 -8.057 -8.039 1.00 55.38 84 ALA A N 1
ATOM 666 C CA . ALA A 1 84 ? 13.189 -7.491 -7.982 1.00 55.38 84 ALA A CA 1
ATOM 667 C C . ALA A 1 84 ? 12.706 -7.435 -6.530 1.00 55.38 84 ALA A C 1
ATOM 669 O O . ALA A 1 84 ? 13.020 -8.387 -5.778 1.00 55.38 84 ALA A O 1
#

Sequence (84 aa):
MRVAKTTTVQGFVRKRAAARQTFPVHLPRERVVIEPPTACACWGGNRLRKLGEDVTQTLEVIPRQWNVIETVREKFSDCACPYA

Secondary structure (DSSP, 8-state):
-PPPPPP-PPP---PPP-S--PPPTTS-EEEEEEPPPSS-TTT----EEEEEEEEEEEEEEETTEEEEEEEEEEEEEETT-S--

Radius of gyration: 23.69 Å; chains: 1; bounding box: 45×60×58 Å

pLDDT: mean 78.13, std 8.74, range [54.97, 89.94]